Protein AF-A0A3B6RDU1-F1 (afdb_monomer_lite)

Sequence (116 aa):
MVDKTHYTDGSELTYQEKHHLVEFCTDIENYNIYNQTPQDYGQYVPLVHVLNYCNYHGDTLRIPEDCVPHLMHQNGSLRVLNIYPGHPMNLNCPYWISQRSGDMLINKWKKMYGQS

Secondary structure (DSSP, 8-state):
--------TTPPPPHHHHHHHHHHHHHHHHHHHHH---TTGGGS--------TTTEETTEEEE-GGGS-TTS-SEEEEEEE--STT---EEEEEEEE-TTT--EEEESGGGGGT--

Organism: Triticum aestivum (NCBI:txid4565)

Radius of gyration: 15.7 Å; chains: 1; bounding box: 40×34×35 Å

Foldseek 3Di:
DFDPDDDDVPDDDDPVRVVVVVQVVVLVVVCCVVPPDPPPPVVDDDDDDGDDPVQDDDQKGKDALVRDPPPDDQWDWDFDFDSHPPQTDTDTWIWGADPVGRIIITGPPCVSVVDD

Structure (mmCIF, N/CA/C/O backbone):
data_AF-A0A3B6RDU1-F1
#
_entry.id   AF-A0A3B6RDU1-F1
#
loop_
_atom_site.group_PDB
_atom_site.id
_atom_site.type_symbol
_atom_site.label_atom_id
_atom_site.label_alt_id
_atom_site.label_comp_id
_atom_site.label_asym_id
_atom_site.label_entity_id
_atom_site.label_seq_id
_atom_site.pdbx_PDB_ins_code
_atom_site.Cartn_x
_atom_site.Cartn_y
_atom_site.Cartn_z
_atom_site.occupancy
_atom_site.B_iso_or_equiv
_atom_site.auth_seq_id
_atom_site.auth_comp_id
_atom_site.auth_asym_id
_atom_site.auth_atom_id
_atom_site.pdbx_PDB_model_num
ATOM 1 N N . MET A 1 1 ? 0.668 -10.179 15.564 1.00 34.66 1 MET A N 1
ATOM 2 C CA . MET A 1 1 ? -0.667 -10.807 15.497 1.00 34.66 1 MET A CA 1
ATOM 3 C C . MET A 1 1 ? -1.224 -10.427 14.136 1.00 34.66 1 MET A C 1
ATOM 5 O O . MET A 1 1 ? -1.288 -9.239 13.869 1.00 34.66 1 MET A O 1
ATOM 9 N N . VAL A 1 2 ? -1.430 -11.382 13.226 1.00 31.56 2 VAL A N 1
ATOM 10 C CA . VAL A 1 2 ? -1.993 -11.082 11.897 1.00 31.56 2 VAL A CA 1
ATOM 11 C C . VAL A 1 2 ? -3.498 -11.001 12.077 1.00 31.56 2 VAL A C 1
ATOM 13 O O . VAL A 1 2 ? -4.096 -11.980 12.525 1.00 31.56 2 VAL A O 1
ATOM 16 N N . ASP A 1 3 ? -4.064 -9.835 11.795 1.00 38.47 3 ASP A N 1
ATOM 17 C CA . ASP A 1 3 ? -5.503 -9.627 11.809 1.00 38.47 3 ASP A CA 1
ATOM 18 C C . ASP A 1 3 ? -6.132 -10.508 10.716 1.00 38.47 3 ASP A C 1
ATOM 20 O O . ASP A 1 3 ? -5.740 -10.434 9.550 1.00 38.47 3 ASP A O 1
ATOM 24 N N . LYS A 1 4 ? -7.008 -11.436 11.111 1.00 42.31 4 LYS A N 1
ATOM 25 C CA . LYS A 1 4 ? -7.661 -12.420 10.220 1.00 42.31 4 LYS A CA 1
ATOM 26 C C . LYS A 1 4 ? -9.081 -11.981 9.861 1.00 42.31 4 LYS A C 1
ATOM 28 O O . LYS A 1 4 ? -9.956 -12.816 9.631 1.00 42.31 4 LYS A O 1
ATOM 33 N N . THR A 1 5 ? -9.327 -10.680 9.873 1.00 49.91 5 THR A N 1
ATOM 34 C CA . THR A 1 5 ? -10.671 -10.136 9.721 1.00 49.91 5 THR A CA 1
ATOM 35 C C . THR A 1 5 ? -11.009 -10.064 8.241 1.00 49.91 5 THR A C 1
ATOM 37 O O . THR A 1 5 ? -10.570 -9.182 7.508 1.00 49.91 5 THR A O 1
ATOM 40 N N . HIS A 1 6 ? -11.747 -11.070 7.779 1.00 50.66 6 HIS A N 1
ATOM 41 C CA . HIS A 1 6 ? -12.363 -11.078 6.462 1.00 50.66 6 HIS A CA 1
ATOM 42 C C . HIS A 1 6 ? -13.710 -10.364 6.575 1.00 50.66 6 HIS A C 1
ATOM 44 O O . HIS A 1 6 ? -14.683 -10.953 7.040 1.00 50.66 6 HIS A O 1
ATOM 50 N N . TYR A 1 7 ? -13.758 -9.091 6.188 1.00 58.12 7 TYR A N 1
ATOM 51 C CA . TYR A 1 7 ? -15.016 -8.354 6.106 1.00 58.12 7 TYR A CA 1
ATOM 52 C C . TYR A 1 7 ? -15.794 -8.818 4.872 1.00 58.12 7 TYR A C 1
ATOM 54 O O . TYR A 1 7 ? -15.272 -8.806 3.755 1.00 58.12 7 TYR A O 1
ATOM 62 N N . THR A 1 8 ? -17.040 -9.230 5.072 1.00 58.88 8 THR A N 1
ATOM 63 C CA . THR A 1 8 ? -18.018 -9.457 4.006 1.00 58.88 8 THR A CA 1
ATOM 64 C C . THR A 1 8 ? -19.079 -8.365 4.065 1.00 58.88 8 THR A C 1
ATOM 66 O O . THR A 1 8 ? -19.215 -7.673 5.075 1.00 58.88 8 THR A O 1
ATOM 69 N N . ASP A 1 9 ? -19.855 -8.203 2.995 1.00 56.12 9 ASP A N 1
ATOM 70 C CA . ASP A 1 9 ? -21.015 -7.313 3.043 1.00 56.12 9 ASP A CA 1
ATOM 71 C C . ASP A 1 9 ? -21.941 -7.709 4.212 1.00 56.12 9 ASP A C 1
ATOM 73 O O . ASP A 1 9 ? -22.194 -8.896 4.442 1.00 56.12 9 ASP A O 1
ATOM 77 N N . GLY A 1 10 ? -22.361 -6.723 5.006 1.00 70.31 10 GLY A N 1
ATOM 78 C CA . GLY A 1 10 ? -23.121 -6.924 6.245 1.00 70.31 10 GLY A CA 1
ATOM 79 C C . GLY A 1 10 ? -22.313 -7.290 7.503 1.00 70.31 10 GLY A C 1
ATOM 80 O O . GLY A 1 10 ? -22.923 -7.507 8.549 1.00 70.31 10 GLY A O 1
ATOM 81 N N . SER A 1 11 ? -20.976 -7.352 7.458 1.00 73.44 11 SER A N 1
ATOM 82 C CA . SER A 1 11 ? -20.164 -7.560 8.669 1.00 73.44 11 SER A CA 1
ATOM 83 C C . SER A 1 11 ? -20.340 -6.417 9.680 1.00 73.44 11 SER A C 1
ATOM 85 O O . SER A 1 11 ? -20.154 -5.244 9.355 1.00 73.44 11 SER A O 1
ATOM 87 N N . GLU A 1 12 ? -20.645 -6.756 10.935 1.00 80.38 12 GLU A N 1
ATOM 88 C CA . GLU A 1 12 ? -20.684 -5.784 12.028 1.00 80.38 12 GLU A CA 1
ATOM 89 C C . GLU A 1 12 ? -19.270 -5.469 12.523 1.00 80.38 12 GLU A C 1
ATOM 91 O O . GLU A 1 12 ? -18.563 -6.338 13.028 1.00 80.38 12 GLU A O 1
ATOM 96 N N . LEU A 1 13 ? -18.870 -4.202 12.408 1.00 77.38 13 LEU A N 1
ATOM 97 C CA . LEU A 1 13 ? -17.607 -3.717 12.957 1.00 77.38 13 LEU A CA 1
ATOM 98 C C . LEU A 1 13 ? -17.684 -3.606 14.485 1.00 77.38 13 LEU A C 1
ATOM 100 O O . LEU A 1 13 ? -18.639 -3.034 15.038 1.00 77.38 13 LEU A O 1
ATOM 104 N N . THR A 1 14 ? -16.636 -4.061 15.166 1.00 83.50 14 THR A N 1
ATOM 105 C CA . THR A 1 14 ? -16.414 -3.778 16.588 1.00 83.50 14 THR A CA 1
ATOM 106 C C . THR A 1 14 ? -16.253 -2.273 16.823 1.00 83.50 14 THR A C 1
ATOM 108 O O . THR A 1 14 ? -15.985 -1.492 15.909 1.00 83.50 14 THR A O 1
ATOM 111 N N . TYR A 1 15 ? -16.395 -1.830 18.076 1.00 82.06 15 TYR A N 1
ATOM 112 C CA . TYR A 1 15 ? -16.199 -0.417 18.419 1.00 82.06 15 TYR A CA 1
ATOM 113 C C . TYR A 1 15 ? -14.784 0.077 18.069 1.00 82.06 15 TYR A C 1
ATOM 115 O O . TYR A 1 15 ? -14.621 1.195 17.587 1.00 82.06 15 TYR A O 1
ATOM 123 N N . GLN A 1 16 ? -13.772 -0.774 18.260 1.00 78.81 16 GLN A N 1
ATOM 124 C CA . GLN A 1 16 ? -12.387 -0.457 17.921 1.00 78.81 16 GLN A CA 1
ATOM 125 C C . GLN A 1 16 ? -12.184 -0.337 16.403 1.00 78.81 16 GLN A C 1
ATOM 127 O O . GLN A 1 16 ? -11.560 0.614 15.945 1.00 78.81 16 GLN A O 1
ATOM 132 N N . GLU A 1 17 ? -12.754 -1.245 15.611 1.00 76.25 17 GLU A N 1
ATOM 133 C CA . GLU A 1 17 ? -12.678 -1.169 14.144 1.00 76.25 17 GLU A CA 1
ATOM 134 C C . GLU A 1 17 ? -13.427 0.051 13.596 1.00 76.25 17 GLU A C 1
ATOM 136 O O . GLU A 1 17 ? -12.933 0.714 12.687 1.00 76.25 17 GLU A O 1
ATOM 141 N N . LYS A 1 18 ? -14.578 0.410 14.187 1.00 80.81 18 LYS A N 1
ATOM 142 C CA . LYS A 1 18 ? -15.290 1.659 13.861 1.00 80.81 18 LYS A CA 1
ATOM 143 C C . LYS A 1 18 ? -14.434 2.885 14.151 1.00 80.81 18 LYS A C 1
ATOM 145 O O . LYS A 1 18 ? -14.405 3.798 13.333 1.00 80.81 18 LYS A O 1
ATOM 150 N N . HIS A 1 19 ? -13.737 2.902 15.286 1.00 80.50 19 HIS A N 1
ATOM 151 C CA . HIS A 1 19 ? -12.823 3.988 15.628 1.00 80.50 19 HIS A CA 1
ATOM 152 C C . HIS A 1 19 ? -11.705 4.123 14.590 1.00 80.50 19 HIS A C 1
ATOM 154 O O . HIS A 1 19 ? -11.539 5.200 14.026 1.00 80.50 19 HIS A O 1
ATOM 160 N N . HIS A 1 20 ? -11.017 3.024 14.261 1.00 76.12 20 HIS A N 1
ATOM 161 C CA . HIS A 1 20 ? -9.960 3.033 13.245 1.00 76.12 20 HIS A CA 1
ATOM 162 C C . HIS A 1 20 ? -10.474 3.475 11.866 1.00 76.12 20 HIS A C 1
ATOM 164 O O . HIS A 1 20 ? -9.778 4.191 11.150 1.00 76.12 20 HIS A O 1
ATOM 170 N N . LEU A 1 21 ? -11.693 3.072 11.483 1.00 77.88 21 LEU A N 1
ATOM 171 C CA . LEU A 1 21 ? -12.310 3.503 10.228 1.00 77.88 21 LEU A CA 1
ATOM 172 C C . LEU A 1 21 ? -12.579 5.015 10.219 1.00 77.88 21 LEU A C 1
ATOM 174 O O . LEU A 1 21 ? -12.289 5.679 9.227 1.00 77.88 21 LEU A O 1
ATOM 178 N N . VAL A 1 22 ? -13.114 5.561 11.314 1.00 81.38 22 VAL A N 1
ATOM 179 C CA . VAL A 1 22 ? -13.358 7.007 11.452 1.00 81.38 22 VAL A CA 1
ATOM 180 C C . VAL A 1 22 ? -12.045 7.790 11.403 1.00 81.38 22 VAL A C 1
ATOM 182 O O . VAL A 1 22 ? -11.980 8.802 10.706 1.00 81.38 22 VAL A O 1
ATOM 185 N N . GLU A 1 23 ? -10.998 7.317 12.084 1.00 80.25 23 GLU A N 1
ATOM 186 C CA . GLU A 1 23 ? -9.657 7.916 12.027 1.00 80.25 23 GLU A CA 1
ATOM 187 C C . GLU A 1 23 ? -9.109 7.912 10.598 1.00 80.25 23 GLU A C 1
ATOM 189 O O . GLU A 1 23 ? -8.738 8.962 10.083 1.00 80.25 23 GLU A O 1
ATOM 194 N N . PHE A 1 24 ? -9.161 6.768 9.911 1.00 78.94 24 PHE A N 1
ATOM 195 C CA . PHE A 1 24 ? -8.715 6.653 8.523 1.00 78.94 24 PHE A CA 1
ATOM 196 C C . PHE A 1 24 ? -9.456 7.611 7.576 1.00 78.94 24 PHE A C 1
ATOM 198 O O . PHE A 1 24 ? -8.825 8.289 6.764 1.00 78.94 24 PHE A O 1
ATOM 205 N N . CYS A 1 25 ? -10.787 7.704 7.685 1.00 80.12 25 CYS A N 1
ATOM 206 C CA . CYS A 1 25 ? -11.575 8.649 6.890 1.00 80.12 25 CYS A CA 1
ATOM 207 C C . CYS A 1 25 ? -11.184 10.102 7.192 1.00 80.12 25 CYS A C 1
ATOM 209 O O . CYS A 1 25 ? -11.002 10.892 6.266 1.00 80.12 25 CYS A O 1
ATOM 211 N N . THR A 1 26 ? -10.998 10.434 8.471 1.00 81.38 26 THR A N 1
ATOM 212 C CA . THR A 1 26 ? -10.574 11.772 8.911 1.00 81.38 26 THR A CA 1
ATOM 213 C C . THR A 1 26 ? -9.198 12.131 8.343 1.00 81.38 26 THR A C 1
ATOM 215 O O . THR A 1 26 ? -8.994 13.244 7.857 1.00 81.38 26 THR A O 1
ATOM 218 N N . ASP A 1 27 ? -8.260 11.185 8.340 1.00 76.94 27 ASP A N 1
ATOM 219 C CA . ASP A 1 27 ? -6.916 11.371 7.789 1.00 76.94 27 ASP A CA 1
ATOM 220 C C . ASP A 1 27 ? -6.944 11.619 6.274 1.00 76.94 27 ASP A C 1
ATOM 222 O O . ASP A 1 27 ? -6.237 12.500 5.776 1.00 76.94 27 ASP A O 1
ATOM 226 N N . ILE A 1 28 ? -7.800 10.901 5.536 1.00 76.88 28 ILE A N 1
ATOM 227 C CA . ILE A 1 28 ? -8.011 11.131 4.098 1.00 76.88 28 ILE A CA 1
ATOM 228 C C . ILE A 1 28 ? -8.617 12.511 3.839 1.00 76.88 28 ILE A C 1
ATOM 230 O O . ILE A 1 28 ? -8.154 13.226 2.946 1.00 76.88 28 ILE A O 1
ATOM 234 N N . GLU A 1 29 ? -9.647 12.900 4.590 1.00 77.56 29 GLU A N 1
ATOM 235 C CA . GLU A 1 29 ? -10.284 14.212 4.440 1.00 77.56 29 GLU A CA 1
ATOM 236 C C . GLU A 1 29 ? -9.286 15.341 4.702 1.00 77.56 29 GLU A C 1
ATOM 238 O O . GLU A 1 29 ? -9.145 16.249 3.876 1.00 77.56 29 GLU A O 1
ATOM 243 N N . ASN A 1 30 ? -8.519 15.235 5.788 1.00 76.75 30 ASN A N 1
ATOM 244 C CA . ASN A 1 30 ? -7.437 16.162 6.096 1.00 76.75 30 ASN A CA 1
ATOM 245 C C . ASN A 1 30 ? -6.416 16.209 4.954 1.00 76.75 30 ASN A C 1
ATOM 247 O O . ASN A 1 30 ? -6.074 17.292 4.473 1.00 76.75 30 ASN A O 1
ATOM 251 N N . TYR A 1 31 ? -5.961 15.054 4.460 1.00 73.62 31 TYR A N 1
ATOM 252 C CA . TYR A 1 31 ? -5.036 15.000 3.330 1.00 73.62 31 TYR A CA 1
ATOM 253 C C . TYR A 1 31 ? -5.584 15.742 2.106 1.00 73.62 31 TYR A C 1
ATOM 255 O O . TYR A 1 31 ? -4.856 16.539 1.508 1.00 73.62 31 TYR A O 1
ATOM 263 N N . ASN A 1 32 ? -6.850 15.519 1.754 1.00 73.69 32 ASN A N 1
ATOM 264 C CA . ASN A 1 32 ? -7.487 16.142 0.595 1.00 73.69 32 ASN A CA 1
ATOM 265 C C . ASN A 1 32 ? -7.594 17.665 0.747 1.00 73.69 32 ASN A C 1
ATOM 267 O O . ASN A 1 32 ? -7.324 18.386 -0.216 1.00 73.69 32 ASN A O 1
ATOM 271 N N . ILE A 1 33 ? -7.917 18.156 1.949 1.00 74.31 33 ILE A N 1
ATOM 272 C CA . ILE A 1 33 ? -7.954 19.593 2.260 1.00 74.31 33 ILE A CA 1
ATOM 273 C C . ILE A 1 33 ? -6.570 20.227 2.064 1.00 74.31 33 ILE A C 1
ATOM 275 O O . ILE A 1 33 ? -6.463 21.300 1.469 1.00 74.31 33 ILE A O 1
ATOM 279 N N . TYR A 1 34 ? -5.509 19.571 2.542 1.00 69.69 34 TYR A N 1
ATOM 280 C CA . TYR A 1 34 ? -4.163 20.153 2.541 1.00 69.69 34 TYR A CA 1
ATOM 281 C C . TYR A 1 34 ? -3.395 19.970 1.229 1.00 69.69 34 TYR A C 1
ATOM 283 O O . TYR A 1 34 ? -2.599 20.837 0.873 1.00 69.69 34 TYR A O 1
ATOM 291 N N . ASN A 1 35 ? -3.594 18.859 0.518 1.00 67.31 35 ASN A N 1
ATOM 292 C CA . ASN A 1 35 ? -2.762 18.481 -0.629 1.00 67.31 35 ASN A CA 1
ATOM 293 C C . ASN A 1 35 ? -3.499 18.492 -1.972 1.00 67.31 35 ASN A C 1
ATOM 295 O O . ASN A 1 35 ? -2.825 18.328 -2.985 1.00 67.31 35 ASN A O 1
ATOM 299 N N . GLN A 1 36 ? -4.823 18.710 -1.980 1.00 66.81 36 GLN A N 1
ATOM 300 C CA . GLN A 1 36 ? -5.689 18.730 -3.167 1.00 66.81 36 GLN A CA 1
ATOM 301 C C . GLN A 1 36 ? -5.504 17.483 -4.040 1.00 66.81 36 GLN A C 1
ATOM 303 O O . GLN A 1 36 ? -4.641 1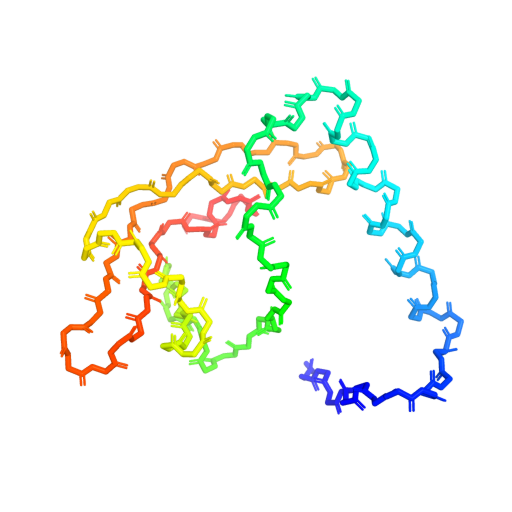7.431 -4.917 1.00 66.81 36 GLN A O 1
ATOM 308 N N . THR A 1 37 ? -6.326 16.459 -3.802 1.00 63.28 37 THR A N 1
ATOM 309 C CA . THR A 1 37 ? -6.312 15.219 -4.589 1.00 63.28 37 THR A CA 1
ATOM 310 C C . THR A 1 37 ? -6.343 15.552 -6.086 1.00 63.28 37 THR A C 1
ATOM 312 O O . THR A 1 37 ? -7.225 16.302 -6.513 1.00 63.28 37 THR A O 1
ATOM 315 N N . PRO A 1 38 ? -5.403 15.032 -6.898 1.00 60.12 38 PRO A N 1
ATOM 316 C CA . PRO A 1 38 ? -5.407 15.282 -8.333 1.00 60.12 38 PRO A CA 1
ATOM 317 C C . PRO A 1 38 ? -6.743 14.872 -8.956 1.00 60.12 38 PRO A C 1
ATOM 319 O O . PRO A 1 38 ? -7.318 13.850 -8.585 1.00 60.12 38 PRO A O 1
ATOM 322 N N . GLN A 1 39 ? -7.217 15.650 -9.928 1.00 58.41 39 GLN A N 1
ATOM 323 C CA . GLN A 1 39 ? -8.543 15.490 -10.538 1.00 58.41 39 GLN A CA 1
ATOM 324 C C . GLN A 1 39 ? -8.765 14.095 -11.166 1.00 58.41 39 GLN A C 1
ATOM 326 O O . GLN A 1 39 ? -9.898 13.626 -11.247 1.00 58.41 39 GLN A O 1
ATOM 331 N N . ASP A 1 40 ? -7.679 13.398 -11.516 1.00 57.28 40 ASP A N 1
ATOM 332 C CA . ASP A 1 40 ? -7.684 12.074 -12.151 1.00 57.28 40 ASP A CA 1
ATOM 333 C C . ASP A 1 40 ? -7.600 10.899 -11.154 1.00 57.28 40 ASP A C 1
ATOM 335 O O . ASP A 1 40 ? -7.505 9.738 -11.558 1.00 57.28 40 ASP A O 1
ATOM 339 N N . TYR A 1 41 ? -7.642 11.163 -9.842 1.00 55.19 41 TYR A N 1
ATOM 340 C CA . TYR A 1 41 ? -7.529 10.122 -8.808 1.00 55.19 41 TYR A CA 1
ATOM 341 C C . TYR A 1 41 ? -8.665 9.082 -8.871 1.00 55.19 41 TYR A C 1
ATOM 343 O O . TYR A 1 41 ? -8.486 7.938 -8.460 1.00 55.19 41 TYR A O 1
ATOM 351 N N . GLY A 1 42 ? -9.815 9.443 -9.452 1.00 52.53 42 GLY A N 1
ATOM 352 C CA . GLY A 1 42 ? -11.004 8.588 -9.550 1.00 52.53 42 GLY A CA 1
ATOM 353 C C . GLY A 1 42 ? -10.865 7.340 -10.432 1.00 52.53 42 GLY A C 1
ATOM 354 O O . GLY A 1 42 ? -11.773 6.514 -10.436 1.00 52.53 42 GLY A O 1
ATOM 355 N N . GLN A 1 43 ? -9.760 7.175 -11.169 1.00 51.88 43 GLN A N 1
ATOM 356 C CA . GLN A 1 43 ? -9.517 5.963 -11.967 1.00 51.88 43 GLN A CA 1
ATOM 357 C C . GLN A 1 43 ? -8.909 4.804 -11.160 1.00 51.88 43 GLN A C 1
ATOM 359 O O . GLN A 1 43 ? -8.759 3.705 -11.694 1.00 51.88 43 GLN A O 1
ATOM 364 N N . TYR A 1 44 ? -8.568 5.018 -9.885 1.00 54.62 44 TYR A N 1
ATOM 365 C CA . TYR A 1 44 ? -7.908 4.011 -9.059 1.00 54.62 44 TYR A CA 1
ATOM 366 C C . TYR A 1 44 ? -8.855 3.458 -7.996 1.00 54.62 44 TYR A C 1
ATOM 368 O O . TYR A 1 44 ? -9.392 4.187 -7.165 1.00 54.62 44 TYR A O 1
ATOM 376 N N . VAL A 1 45 ? -9.038 2.138 -8.013 1.00 57.00 45 VAL A N 1
ATOM 377 C CA . VAL A 1 45 ? -9.733 1.420 -6.943 1.00 57.00 45 VAL A CA 1
ATOM 378 C C . VAL A 1 45 ? -8.834 1.445 -5.701 1.00 57.00 45 VAL A C 1
ATOM 380 O O . VAL A 1 45 ? -7.668 1.055 -5.809 1.00 57.00 45 VAL A O 1
ATOM 383 N N . PRO A 1 46 ? -9.321 1.897 -4.530 1.00 58.81 46 PRO A N 1
ATOM 384 C CA . PRO A 1 46 ? -8.543 1.843 -3.301 1.00 58.81 46 PRO A CA 1
ATOM 385 C C . PRO A 1 46 ? -8.256 0.381 -2.951 1.00 58.81 46 PRO A C 1
ATOM 387 O O . PRO A 1 46 ? -9.159 -0.401 -2.658 1.00 58.81 46 PRO A O 1
ATOM 390 N N . LEU A 1 47 ? -6.980 0.009 -3.004 1.00 66.56 47 LEU A N 1
ATOM 391 C CA . LEU A 1 47 ? -6.512 -1.318 -2.634 1.00 66.56 47 LEU A CA 1
ATOM 392 C C . LEU A 1 47 ? -6.092 -1.299 -1.170 1.00 66.56 47 LEU A C 1
ATOM 394 O O . LEU A 1 47 ? -5.098 -0.672 -0.801 1.00 66.56 47 LEU A O 1
ATOM 398 N N . VAL A 1 48 ? -6.852 -1.999 -0.334 1.00 67.75 48 VAL A N 1
ATOM 399 C CA . VAL A 1 48 ? -6.491 -2.222 1.066 1.00 67.75 48 VAL A CA 1
ATOM 400 C C . VAL A 1 48 ? -5.726 -3.536 1.147 1.00 67.75 48 VAL A C 1
ATOM 402 O O . VAL A 1 48 ? -6.279 -4.597 0.869 1.00 67.75 48 VAL A O 1
ATOM 405 N N . HIS A 1 49 ? -4.452 -3.473 1.532 1.00 68.88 49 HIS A N 1
ATOM 406 C CA . HIS A 1 49 ? -3.630 -4.662 1.732 1.00 68.88 49 HIS A CA 1
ATOM 407 C C . HIS A 1 49 ? -3.042 -4.677 3.143 1.00 68.88 49 HIS A C 1
ATOM 409 O O . HIS A 1 49 ? -2.371 -3.739 3.568 1.00 68.88 49 HIS A O 1
ATOM 415 N N . VAL A 1 50 ? -3.247 -5.780 3.867 1.00 72.25 50 VAL A N 1
ATOM 416 C CA . VAL A 1 50 ? -2.661 -5.987 5.199 1.00 72.25 50 VAL A CA 1
ATOM 417 C C . VAL A 1 50 ? -1.152 -6.190 5.070 1.00 72.25 50 VAL A C 1
ATOM 419 O O . VAL A 1 50 ? -0.708 -7.030 4.286 1.00 72.25 50 VAL A O 1
ATOM 422 N N . LEU A 1 51 ? -0.355 -5.461 5.849 1.00 76.50 51 LEU A N 1
ATOM 423 C CA . LEU A 1 51 ? 1.085 -5.691 5.961 1.00 76.50 51 LEU A CA 1
ATOM 424 C C . LEU A 1 51 ? 1.351 -6.943 6.817 1.00 76.50 51 LEU A C 1
ATOM 426 O O . LEU A 1 51 ? 0.898 -7.031 7.958 1.00 76.50 51 LEU A O 1
ATOM 430 N N . ASN A 1 52 ? 2.086 -7.921 6.290 1.00 78.69 52 ASN A N 1
ATOM 431 C CA . ASN A 1 52 ? 2.411 -9.168 6.982 1.00 78.69 52 ASN A CA 1
ATOM 432 C C . ASN A 1 52 ? 3.813 -9.687 6.604 1.00 78.69 52 ASN A C 1
ATOM 434 O O . ASN A 1 52 ? 4.419 -9.266 5.628 1.00 78.69 52 ASN A O 1
ATOM 438 N N . TYR A 1 53 ? 4.353 -10.642 7.363 1.00 76.44 53 TYR A N 1
ATOM 439 C CA . TYR A 1 53 ? 5.708 -11.161 7.112 1.00 76.44 53 TYR A CA 1
ATOM 440 C C . TYR A 1 53 ? 5.895 -11.831 5.740 1.00 76.44 53 TYR A C 1
ATOM 442 O O . TYR A 1 53 ? 7.027 -12.031 5.312 1.00 76.44 53 TYR A O 1
ATOM 450 N N . CYS A 1 54 ? 4.811 -12.196 5.053 1.00 77.75 54 CYS A N 1
ATOM 451 C CA . CYS A 1 54 ? 4.869 -12.809 3.729 1.00 77.75 54 CYS A CA 1
ATOM 452 C C . CYS A 1 54 ? 4.944 -11.770 2.603 1.00 77.75 54 CYS A C 1
ATOM 454 O O . CYS A 1 54 ? 5.352 -12.119 1.495 1.00 77.75 54 CYS A O 1
ATOM 456 N N . ASN A 1 55 ? 4.562 -10.516 2.869 1.00 83.69 55 ASN A N 1
ATOM 457 C CA . ASN A 1 55 ? 4.526 -9.460 1.866 1.00 83.69 55 ASN A CA 1
ATOM 458 C C . ASN A 1 55 ? 5.601 -8.388 2.048 1.00 83.69 55 ASN A C 1
ATOM 460 O O . ASN A 1 55 ? 5.661 -7.480 1.235 1.00 83.69 55 ASN A O 1
ATOM 464 N N . TYR A 1 56 ? 6.505 -8.495 3.023 1.00 85.62 56 TYR A N 1
ATOM 465 C CA . TYR A 1 56 ? 7.719 -7.681 3.013 1.00 85.62 56 TYR A CA 1
ATOM 466 C C . TYR A 1 56 ? 8.951 -8.464 3.464 1.00 85.62 56 TYR A C 1
ATOM 468 O O . TYR A 1 56 ? 8.911 -9.252 4.408 1.00 85.62 56 TYR A O 1
ATOM 476 N N . HIS A 1 57 ? 10.080 -8.208 2.807 1.00 84.94 57 HIS A N 1
ATOM 477 C CA . HIS A 1 57 ? 11.379 -8.760 3.171 1.00 84.94 57 HIS A CA 1
ATOM 478 C C . HIS A 1 57 ? 12.437 -7.659 3.112 1.00 84.94 57 HIS A C 1
ATOM 480 O O . HIS A 1 57 ? 12.558 -6.960 2.109 1.00 84.94 57 HIS A O 1
ATOM 486 N N . GLY A 1 58 ? 13.182 -7.468 4.205 1.00 86.06 58 GLY A N 1
ATOM 487 C CA . GLY A 1 58 ? 14.101 -6.336 4.324 1.00 86.06 58 GLY A CA 1
ATOM 488 C C . GLY A 1 58 ? 13.360 -5.009 4.147 1.00 86.06 58 GLY A C 1
ATOM 489 O O . GLY A 1 58 ? 12.421 -4.726 4.891 1.00 86.06 58 GLY A O 1
ATOM 490 N N . ASP A 1 59 ? 13.770 -4.226 3.158 1.00 87.81 59 ASP A N 1
ATOM 491 C CA . ASP A 1 59 ? 13.197 -2.923 2.792 1.00 87.81 59 ASP A CA 1
ATOM 492 C C . ASP A 1 59 ? 12.324 -2.996 1.519 1.00 87.81 59 ASP A C 1
ATOM 494 O O . ASP A 1 59 ? 12.027 -1.989 0.876 1.00 87.81 59 ASP A O 1
ATOM 498 N N . THR A 1 60 ? 11.917 -4.209 1.138 1.00 90.38 60 THR A N 1
ATOM 499 C CA . THR A 1 60 ? 11.068 -4.477 -0.024 1.00 90.38 60 THR A CA 1
ATOM 500 C C . THR A 1 60 ? 9.675 -4.892 0.432 1.00 90.38 60 THR A C 1
ATOM 502 O O . THR A 1 60 ? 9.533 -5.856 1.182 1.00 90.38 60 THR A O 1
ATOM 505 N N . LEU A 1 61 ? 8.652 -4.175 -0.023 1.00 91.56 61 LEU A N 1
ATOM 506 C CA . LEU A 1 61 ? 7.238 -4.542 0.073 1.00 91.56 61 LEU A CA 1
ATOM 507 C C . LEU A 1 61 ? 6.815 -5.214 -1.236 1.00 91.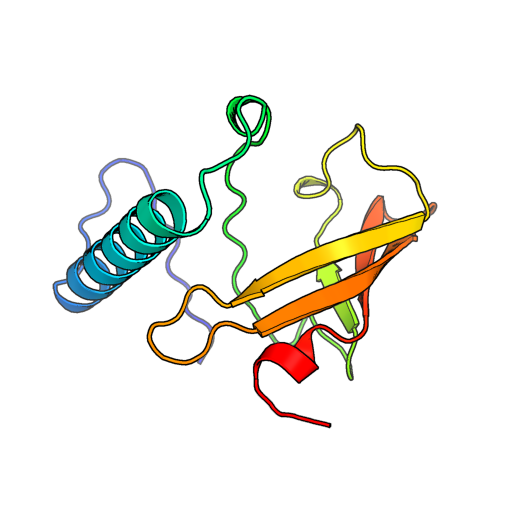56 61 LEU A C 1
ATOM 509 O O . LEU A 1 61 ? 7.198 -4.757 -2.307 1.00 91.56 61 LEU A O 1
ATOM 513 N N . ARG A 1 62 ? 6.025 -6.278 -1.157 1.00 91.50 62 ARG A N 1
ATOM 514 C CA . ARG A 1 62 ? 5.470 -7.029 -2.280 1.00 91.50 62 ARG A CA 1
ATOM 515 C C . ARG A 1 62 ? 3.961 -6.844 -2.328 1.00 91.50 62 ARG A C 1
ATOM 517 O O . ARG A 1 62 ? 3.269 -7.145 -1.362 1.00 91.50 62 ARG A O 1
ATOM 524 N N . ILE A 1 63 ? 3.475 -6.398 -3.475 1.00 89.06 63 ILE A N 1
ATOM 525 C CA . ILE A 1 63 ? 2.063 -6.279 -3.815 1.00 89.06 63 ILE A CA 1
ATOM 526 C C . ILE A 1 63 ? 1.733 -7.394 -4.822 1.00 89.06 63 ILE A C 1
ATOM 528 O O . ILE A 1 63 ? 2.422 -7.480 -5.842 1.00 89.06 63 ILE A O 1
ATOM 532 N N . PRO A 1 64 ? 0.741 -8.260 -4.542 1.00 87.56 64 PRO A N 1
ATOM 533 C CA . PRO A 1 64 ? 0.329 -9.331 -5.455 1.00 87.56 64 PRO A CA 1
ATOM 534 C C . PRO A 1 64 ? -0.135 -8.798 -6.813 1.00 87.56 64 PRO A C 1
ATOM 536 O O . PRO A 1 64 ? -0.702 -7.709 -6.858 1.00 87.56 64 PRO A O 1
ATOM 539 N N . GLU A 1 65 ? 0.044 -9.578 -7.886 1.00 87.12 65 GLU A N 1
ATOM 540 C CA . GLU A 1 65 ? -0.377 -9.235 -9.263 1.00 87.12 65 GLU A CA 1
ATOM 541 C C . GLU A 1 65 ? -1.821 -8.716 -9.346 1.00 87.12 65 GLU A C 1
ATOM 543 O O . GLU A 1 65 ? -2.059 -7.676 -9.952 1.00 87.12 65 GLU A O 1
ATOM 548 N N . ASP A 1 66 ? -2.762 -9.368 -8.656 1.00 83.25 66 ASP A N 1
ATOM 549 C CA . ASP A 1 66 ? -4.184 -8.984 -8.638 1.00 83.25 66 ASP A CA 1
ATOM 550 C C . ASP A 1 66 ? -4.432 -7.575 -8.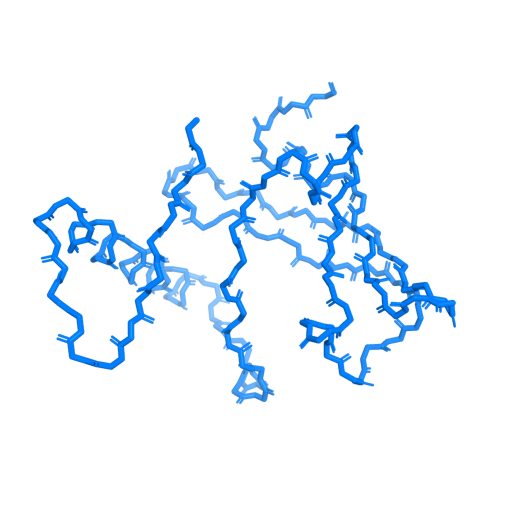064 1.00 83.25 66 ASP A C 1
ATOM 552 O O . ASP A 1 66 ? -5.490 -6.978 -8.264 1.00 83.25 66 ASP A O 1
ATOM 556 N N . CYS A 1 67 ? -3.457 -7.034 -7.329 1.00 82.44 67 CYS A N 1
ATOM 557 C CA . CYS A 1 67 ? -3.467 -5.691 -6.759 1.00 82.44 67 CYS A CA 1
ATOM 558 C C . CYS A 1 67 ? -2.579 -4.710 -7.545 1.00 82.44 67 CYS A C 1
ATOM 560 O O . CYS A 1 67 ? -2.435 -3.559 -7.138 1.00 82.44 67 CYS A O 1
ATOM 562 N N . VAL A 1 68 ? -1.939 -5.121 -8.639 1.00 82.94 68 VAL A N 1
ATOM 563 C CA . VAL A 1 68 ? -1.128 -4.220 -9.464 1.00 82.94 68 VAL A CA 1
ATOM 564 C C . VAL A 1 68 ? -2.011 -3.616 -10.558 1.00 82.94 68 VAL A C 1
ATOM 566 O O . VAL A 1 68 ? -2.579 -4.351 -11.366 1.00 82.94 68 VAL A O 1
ATOM 569 N N . PRO A 1 69 ? -2.141 -2.279 -10.643 1.00 82.19 69 PRO A N 1
ATOM 570 C CA . PRO A 1 69 ? -2.878 -1.661 -11.734 1.00 82.19 69 PRO A CA 1
ATOM 571 C C . PRO A 1 69 ? -2.257 -2.025 -13.089 1.00 82.19 69 PRO A C 1
ATOM 573 O O . PRO A 1 69 ? -1.081 -1.767 -13.338 1.00 82.19 69 PRO A O 1
ATOM 576 N N . HIS A 1 70 ? -3.075 -2.562 -13.993 1.00 81.12 70 HIS A N 1
ATOM 577 C CA . HIS A 1 70 ? -2.670 -3.045 -15.321 1.00 81.12 70 HIS A CA 1
ATOM 578 C C . HIS A 1 70 ? -2.011 -1.982 -16.223 1.00 81.12 70 HIS A C 1
ATOM 580 O O . HIS A 1 70 ? -1.360 -2.327 -17.205 1.00 81.12 70 HIS A O 1
ATOM 586 N N . LEU A 1 71 ? -2.177 -0.692 -15.907 1.00 82.38 71 LEU A N 1
ATOM 587 C CA . LEU A 1 71 ? -1.582 0.430 -16.643 1.00 82.38 71 LEU A CA 1
ATOM 588 C C . LEU A 1 71 ? -0.190 0.834 -16.132 1.00 82.38 71 LEU A C 1
ATOM 590 O O . LEU A 1 71 ? 0.439 1.713 -16.723 1.00 82.38 71 LEU A O 1
ATOM 594 N N . MET A 1 72 ? 0.299 0.244 -15.037 1.00 84.62 72 MET A N 1
ATOM 595 C CA . MET A 1 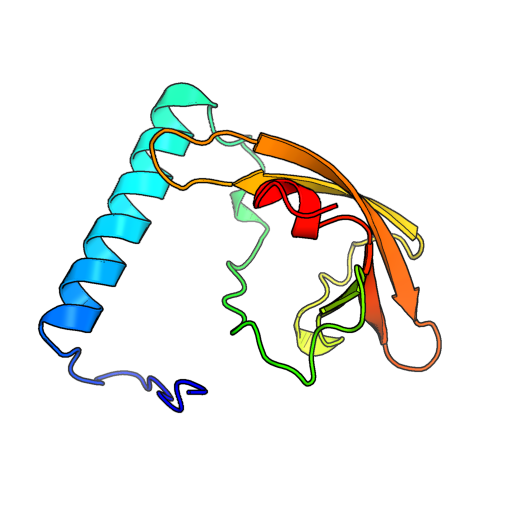72 ? 1.624 0.577 -14.517 1.00 84.62 72 MET A CA 1
ATOM 596 C C . MET A 1 72 ? 2.732 0.055 -15.436 1.00 84.62 72 MET A C 1
ATOM 598 O O . MET A 1 72 ? 2.688 -1.061 -15.947 1.00 84.62 72 MET A O 1
ATOM 602 N N . HIS A 1 73 ? 3.766 0.873 -15.626 1.00 90.00 73 HIS A N 1
ATOM 603 C CA . HIS A 1 73 ? 4.978 0.449 -16.318 1.00 90.00 73 HIS A CA 1
ATOM 604 C C . HIS A 1 73 ? 5.710 -0.630 -15.519 1.00 90.00 73 HIS A C 1
ATOM 606 O O . HIS A 1 73 ? 5.603 -0.679 -14.300 1.00 90.00 73 HIS A O 1
ATOM 612 N N . GLN A 1 74 ? 6.530 -1.445 -16.189 1.00 92.19 74 GLN A N 1
ATOM 613 C CA . GLN A 1 74 ? 7.277 -2.512 -15.517 1.00 92.19 74 GLN A CA 1
ATOM 614 C C . GLN A 1 74 ? 8.140 -1.986 -14.363 1.00 92.19 74 GLN A C 1
ATOM 616 O O . GLN A 1 74 ? 8.251 -2.648 -13.344 1.00 92.19 74 GLN A O 1
ATOM 621 N N . ASN A 1 75 ? 8.745 -0.805 -14.510 1.00 94.75 75 ASN A N 1
ATOM 622 C CA . ASN A 1 75 ? 9.617 -0.195 -13.511 1.00 94.75 75 ASN A CA 1
ATOM 623 C C . ASN A 1 75 ? 9.295 1.295 -13.385 1.00 94.75 75 ASN A C 1
ATOM 625 O O . ASN A 1 75 ? 8.961 1.946 -14.378 1.00 94.75 75 ASN A O 1
ATOM 629 N N . GLY A 1 76 ? 9.489 1.862 -12.197 1.00 92.88 76 GLY A N 1
ATOM 630 C CA . GLY A 1 76 ? 9.326 3.298 -11.999 1.00 92.88 76 GLY A CA 1
ATOM 631 C C . GLY A 1 76 ? 9.556 3.747 -10.563 1.00 92.88 76 GLY A C 1
ATOM 632 O O . GLY A 1 76 ? 10.259 3.101 -9.788 1.00 92.88 76 GLY A O 1
ATOM 633 N N . SER A 1 77 ? 8.956 4.883 -10.212 1.00 91.38 77 SER A N 1
ATOM 634 C CA . SER A 1 77 ? 8.974 5.442 -8.862 1.00 91.38 77 SER A CA 1
ATOM 635 C C . SER A 1 77 ? 7.551 5.762 -8.425 1.00 91.38 77 SER A C 1
ATOM 637 O O . SER A 1 77 ? 6.841 6.483 -9.122 1.00 91.38 77 SER A O 1
ATOM 639 N N . LEU A 1 78 ? 7.152 5.252 -7.265 1.00 88.25 78 LEU A N 1
ATOM 640 C CA . LEU A 1 78 ? 5.901 5.594 -6.601 1.00 88.25 78 LEU A CA 1
ATOM 641 C C . LEU A 1 78 ? 6.137 6.738 -5.627 1.00 88.25 78 LEU A C 1
ATOM 643 O O . LEU A 1 78 ? 7.114 6.731 -4.878 1.00 88.25 78 LEU A O 1
ATOM 647 N N . ARG A 1 79 ? 5.215 7.698 -5.599 1.00 84.38 79 ARG A N 1
ATOM 648 C CA . ARG A 1 79 ? 5.136 8.663 -4.507 1.00 84.38 79 ARG A CA 1
ATOM 649 C C . ARG A 1 79 ? 4.310 8.033 -3.393 1.00 84.38 79 ARG A C 1
ATOM 651 O O . ARG A 1 79 ? 3.093 7.939 -3.509 1.00 84.38 79 ARG A O 1
ATOM 658 N N . VAL A 1 80 ? 4.979 7.570 -2.348 1.00 83.19 80 VAL A N 1
ATOM 659 C CA . VAL A 1 80 ? 4.345 6.957 -1.181 1.00 83.19 80 VAL A CA 1
ATOM 660 C C . VAL A 1 80 ? 4.183 8.021 -0.102 1.00 83.19 80 VAL A C 1
ATOM 662 O O . VAL A 1 80 ? 5.078 8.842 0.114 1.00 83.19 80 VAL A O 1
ATOM 665 N N . LEU A 1 81 ? 3.008 8.035 0.519 1.00 78.50 81 LEU A N 1
ATOM 666 C CA . LEU A 1 81 ? 2.568 9.070 1.442 1.00 78.50 81 LEU A CA 1
ATOM 667 C C . LEU A 1 81 ? 2.192 8.414 2.769 1.00 78.50 81 LEU A C 1
ATOM 669 O O . LEU A 1 81 ? 1.416 7.458 2.782 1.00 78.50 81 LEU A O 1
ATOM 673 N N . ASN A 1 82 ? 2.711 8.945 3.873 1.00 77.75 82 ASN A N 1
ATOM 674 C CA . ASN A 1 82 ? 2.181 8.645 5.198 1.00 77.75 82 ASN A CA 1
ATOM 675 C C . ASN A 1 82 ? 1.091 9.669 5.542 1.00 77.75 82 ASN A C 1
ATOM 677 O O . ASN A 1 82 ? 1.387 10.856 5.675 1.00 77.75 82 ASN A O 1
ATOM 681 N N . ILE A 1 83 ? -0.153 9.205 5.656 1.00 75.19 83 ILE A N 1
ATOM 682 C CA . ILE A 1 83 ? -1.314 10.047 5.980 1.00 75.19 83 ILE A CA 1
ATOM 683 C C . ILE A 1 83 ? -1.551 10.194 7.489 1.00 75.19 83 ILE A C 1
ATOM 685 O O . ILE A 1 83 ? -2.427 10.953 7.882 1.00 75.19 83 ILE A O 1
ATOM 689 N N . TYR A 1 84 ? -0.758 9.519 8.330 1.00 71.38 84 TYR A N 1
ATOM 690 C CA . TYR A 1 84 ? -0.925 9.586 9.778 1.00 71.38 84 TYR A CA 1
ATOM 69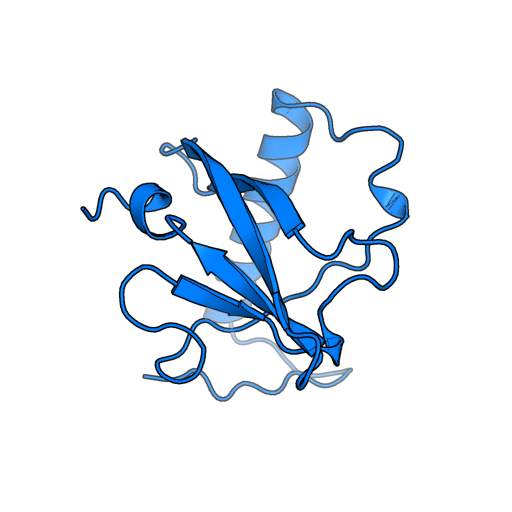1 C C . TYR A 1 84 ? -0.635 11.005 10.318 1.00 71.38 84 TYR A C 1
ATOM 693 O O . TYR A 1 84 ? 0.413 11.586 9.985 1.00 71.38 84 TYR A O 1
ATOM 701 N N . PRO A 1 85 ? -1.510 11.570 11.173 1.00 61.56 85 PRO A N 1
ATOM 702 C CA . PRO A 1 85 ? -1.375 12.927 11.689 1.00 61.56 85 PRO A CA 1
ATOM 703 C C . PRO A 1 85 ? -0.018 13.182 12.354 1.00 61.56 85 PRO A C 1
ATOM 705 O O . PRO A 1 85 ? 0.485 12.376 13.134 1.00 61.56 85 PRO A O 1
ATOM 708 N N . GLY A 1 86 ? 0.586 14.334 12.050 1.00 63.72 86 GLY A N 1
ATOM 709 C CA . GLY A 1 86 ? 1.861 14.764 12.639 1.00 63.72 86 GLY A CA 1
ATOM 710 C C . GLY A 1 86 ? 3.125 14.184 11.991 1.00 63.72 86 GLY A C 1
ATOM 711 O O . GLY A 1 86 ? 4.221 14.627 12.334 1.00 63.72 86 GLY A O 1
ATOM 712 N N . HIS A 1 87 ? 3.005 13.266 11.023 1.00 63.28 87 HIS A N 1
ATOM 713 C CA . HIS A 1 87 ? 4.155 12.654 10.343 1.00 63.28 87 HIS A CA 1
ATOM 714 C C . HIS A 1 87 ? 4.022 12.587 8.808 1.00 63.28 87 HIS A C 1
ATOM 716 O O . HIS A 1 87 ? 4.187 11.507 8.233 1.00 63.28 87 HIS A O 1
ATOM 722 N N . PRO A 1 88 ? 3.784 13.711 8.100 1.00 59.16 88 PRO A N 1
ATOM 723 C CA . PRO A 1 88 ? 3.759 13.685 6.644 1.00 59.16 88 PRO A CA 1
ATOM 724 C C . PRO A 1 88 ? 5.170 13.410 6.104 1.00 59.16 88 PRO A C 1
ATOM 726 O O . PRO A 1 88 ? 6.026 14.295 6.046 1.00 59.16 88 PRO A O 1
ATOM 729 N N . MET A 1 89 ? 5.418 12.167 5.693 1.00 67.88 89 MET A N 1
ATOM 730 C CA . MET A 1 89 ? 6.570 11.808 4.871 1.00 67.88 89 MET A CA 1
ATOM 731 C C . MET A 1 89 ? 6.105 11.504 3.456 1.00 67.88 89 MET A C 1
ATOM 733 O O . MET A 1 89 ? 5.337 10.574 3.217 1.00 67.88 89 MET A O 1
ATOM 737 N N . ASN A 1 90 ? 6.627 12.295 2.522 1.00 75.75 90 ASN A N 1
ATOM 738 C CA . ASN A 1 90 ? 6.498 12.067 1.094 1.00 75.75 90 ASN A CA 1
ATOM 739 C C . ASN A 1 90 ? 7.767 11.370 0.623 1.00 75.75 90 ASN A C 1
ATOM 741 O O . ASN A 1 90 ? 8.843 11.975 0.628 1.00 75.75 90 ASN A O 1
ATOM 745 N N . LEU A 1 91 ? 7.649 10.113 0.211 1.00 83.75 91 LEU A N 1
ATOM 746 C CA . LEU A 1 91 ? 8.797 9.311 -0.176 1.00 83.75 91 LEU A CA 1
ATOM 747 C C . LEU A 1 91 ? 8.655 8.782 -1.596 1.00 83.75 91 LEU A C 1
ATOM 749 O O . LEU A 1 91 ? 7.702 8.088 -1.932 1.00 83.75 91 LEU A O 1
ATOM 753 N N . ASN A 1 92 ? 9.666 9.052 -2.414 1.00 89.31 92 ASN A N 1
ATOM 754 C CA . ASN A 1 92 ? 9.791 8.416 -3.715 1.00 89.31 92 ASN A CA 1
ATOM 755 C C . ASN A 1 92 ? 10.398 7.022 -3.532 1.00 89.31 92 ASN A C 1
ATOM 757 O O . ASN A 1 92 ? 11.578 6.883 -3.194 1.00 89.31 92 ASN A O 1
ATOM 761 N N . CYS A 1 93 ? 9.575 5.999 -3.737 1.00 90.75 93 CYS A N 1
ATOM 762 C CA . CYS A 1 93 ? 9.952 4.600 -3.613 1.00 90.75 93 CYS A CA 1
ATOM 763 C C . CYS A 1 93 ? 10.105 3.987 -5.007 1.00 90.75 93 CYS A C 1
ATOM 765 O O . CYS A 1 93 ? 9.128 3.954 -5.760 1.00 90.75 93 CYS A O 1
ATOM 767 N N . PRO A 1 94 ? 11.295 3.493 -5.383 1.00 94.75 94 PRO A N 1
ATOM 768 C CA . PRO A 1 94 ? 11.439 2.772 -6.636 1.00 94.75 94 PRO A CA 1
ATOM 769 C C . PRO A 1 94 ? 10.653 1.462 -6.576 1.00 94.75 94 PRO A C 1
ATOM 771 O O . PRO A 1 94 ? 10.658 0.778 -5.547 1.00 94.75 94 PRO A O 1
ATOM 774 N N . TYR A 1 95 ? 10.019 1.110 -7.689 1.00 95.12 95 TYR A N 1
ATOM 775 C CA . TYR A 1 95 ? 9.288 -0.140 -7.833 1.00 95.12 95 TYR A CA 1
ATOM 776 C C . TYR A 1 95 ? 9.675 -0.884 -9.111 1.00 95.12 95 TYR A C 1
ATOM 778 O O . TYR A 1 95 ? 10.153 -0.284 -10.081 1.00 95.12 95 TYR A O 1
ATOM 786 N N . TRP A 1 96 ? 9.433 -2.191 -9.102 1.00 95.94 96 TRP A N 1
ATOM 787 C CA . TRP A 1 96 ? 9.499 -3.044 -10.279 1.00 95.94 96 TRP A CA 1
ATOM 788 C C . TRP A 1 96 ? 8.429 -4.127 -10.209 1.00 95.94 96 TRP A C 1
ATOM 790 O O . TRP A 1 96 ? 8.133 -4.652 -9.140 1.00 95.94 96 TRP A O 1
ATOM 800 N N . ILE A 1 97 ? 7.857 -4.461 -11.352 1.00 95.06 97 ILE A N 1
ATOM 801 C CA . ILE A 1 97 ? 6.886 -5.529 -11.530 1.00 95.06 97 ILE A CA 1
ATOM 802 C C . ILE A 1 97 ? 7.658 -6.760 -12.011 1.00 95.06 97 ILE A C 1
ATOM 804 O O . ILE A 1 97 ? 8.598 -6.664 -12.805 1.00 95.06 97 ILE A O 1
ATOM 808 N N . SER A 1 98 ? 7.315 -7.938 -11.512 1.00 92.81 98 SER A N 1
ATOM 809 C CA . SER A 1 98 ? 7.903 -9.204 -11.940 1.00 92.81 98 SER A CA 1
ATOM 810 C C . SER A 1 98 ? 7.297 -9.645 -13.271 1.00 92.81 98 SER A C 1
ATOM 812 O O . SER A 1 98 ? 6.090 -9.820 -13.369 1.00 92.81 98 SER A O 1
ATOM 814 N N . GLN A 1 99 ? 8.118 -9.912 -14.292 1.00 91.25 99 GLN A N 1
ATOM 815 C CA . GLN A 1 99 ? 7.625 -10.500 -15.551 1.00 91.25 99 GLN A CA 1
ATOM 816 C C . GLN A 1 99 ? 7.142 -11.948 -15.387 1.00 91.25 99 GLN A C 1
ATOM 818 O O . GLN A 1 99 ? 6.422 -12.459 -16.237 1.00 91.25 99 GLN A O 1
ATOM 823 N N . ARG A 1 100 ? 7.578 -12.633 -14.321 1.00 92.00 100 ARG A N 1
ATOM 824 C CA . ARG A 1 100 ? 7.252 -14.043 -14.085 1.00 92.00 100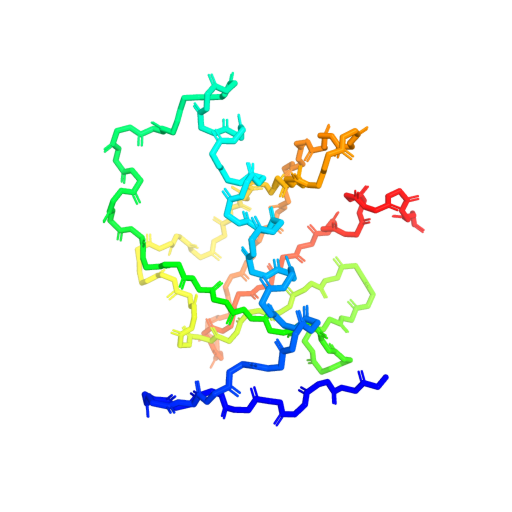 ARG A CA 1
ATOM 825 C C . ARG A 1 100 ? 6.000 -14.222 -13.239 1.00 92.00 100 ARG A C 1
ATOM 827 O O . ARG A 1 100 ? 5.267 -15.175 -13.459 1.00 92.00 100 ARG A O 1
ATOM 834 N N . SER A 1 101 ? 5.834 -13.381 -12.224 1.00 91.56 101 SER A N 1
ATOM 835 C CA . SER A 1 101 ? 4.790 -13.535 -11.208 1.00 91.56 101 SER A CA 1
ATOM 836 C C . SER A 1 101 ? 3.801 -12.379 -11.162 1.00 91.56 101 SER A C 1
ATOM 838 O O . SER A 1 101 ? 2.926 -12.413 -10.314 1.00 91.56 101 SER A O 1
ATOM 840 N N . GLY A 1 102 ? 3.992 -11.328 -11.965 1.00 91.00 102 GLY A N 1
ATOM 841 C CA . GLY A 1 102 ? 3.127 -10.145 -11.978 1.00 91.00 102 GLY A CA 1
ATOM 842 C C . GLY A 1 102 ? 3.182 -9.279 -10.713 1.00 91.00 102 GLY A C 1
ATOM 843 O O . GLY A 1 102 ? 2.690 -8.157 -10.717 1.00 91.00 102 GLY A O 1
ATOM 844 N N . ASP A 1 103 ? 3.821 -9.747 -9.638 1.00 91.88 103 ASP A N 1
ATOM 845 C CA . ASP A 1 103 ? 3.920 -8.991 -8.391 1.00 91.88 103 ASP A CA 1
ATOM 846 C C . ASP A 1 103 ? 4.722 -7.704 -8.566 1.00 91.88 103 ASP A C 1
ATOM 848 O O . ASP A 1 103 ? 5.801 -7.704 -9.170 1.00 91.88 103 ASP A O 1
ATOM 852 N N . MET A 1 104 ? 4.260 -6.636 -7.928 1.00 92.75 104 MET A N 1
ATOM 853 C CA . MET A 1 104 ? 5.021 -5.402 -7.799 1.00 92.75 104 MET A CA 1
ATOM 854 C C . MET A 1 104 ? 5.829 -5.413 -6.506 1.00 92.75 104 MET A C 1
ATOM 856 O O . MET A 1 104 ? 5.316 -5.687 -5.424 1.00 92.75 104 MET A O 1
ATOM 860 N N . LEU A 1 105 ? 7.101 -5.060 -6.607 1.00 94.19 105 LEU A N 1
ATOM 861 C CA . LEU A 1 105 ? 8.013 -4.918 -5.489 1.00 94.19 105 LEU A CA 1
ATOM 862 C C . LEU A 1 105 ? 8.374 -3.439 -5.324 1.00 94.19 105 LEU A C 1
ATOM 864 O O . LEU A 1 105 ? 8.777 -2.782 -6.280 1.00 94.19 105 LEU A O 1
ATOM 868 N N . ILE A 1 106 ? 8.206 -2.907 -4.116 1.00 93.12 106 ILE A N 1
ATOM 869 C CA . ILE A 1 106 ? 8.428 -1.504 -3.752 1.00 93.12 106 ILE A CA 1
ATOM 870 C C . ILE A 1 106 ? 9.568 -1.453 -2.737 1.00 93.12 106 ILE A C 1
ATOM 872 O O . ILE A 1 106 ? 9.462 -2.019 -1.651 1.00 93.12 106 ILE A O 1
ATOM 876 N N . ASN A 1 107 ? 10.652 -0.756 -3.062 1.00 93.06 107 ASN A N 1
ATOM 877 C CA . ASN A 1 107 ? 11.805 -0.607 -2.171 1.00 93.06 107 ASN A CA 1
ATOM 878 C C . ASN A 1 107 ? 11.752 0.706 -1.383 1.00 93.06 107 ASN A C 1
ATOM 880 O O . ASN A 1 107 ? 11.198 1.695 -1.861 1.00 93.06 107 ASN A O 1
ATOM 884 N N . LYS A 1 108 ? 12.428 0.756 -0.229 1.00 89.69 108 LYS A N 1
ATOM 885 C CA . LYS A 1 108 ? 12.627 1.970 0.593 1.00 89.69 108 LYS A CA 1
ATOM 886 C C . LYS A 1 108 ? 11.408 2.468 1.346 1.00 89.69 108 LYS A C 1
ATOM 888 O O . LYS A 1 108 ? 11.516 3.457 2.065 1.00 89.69 108 LYS A O 1
ATOM 893 N N . TRP A 1 109 ? 10.284 1.768 1.260 1.00 85.50 109 TRP A N 1
ATOM 894 C CA . TRP A 1 109 ? 9.026 2.166 1.888 1.00 85.50 109 TRP A CA 1
ATOM 895 C C . TRP A 1 109 ? 9.131 2.304 3.418 1.00 85.50 109 TRP A C 1
ATOM 897 O O . TRP A 1 109 ? 8.441 3.141 4.000 1.00 85.50 109 TRP A O 1
ATOM 907 N N . LYS A 1 110 ? 10.029 1.558 4.084 1.00 84.62 110 LYS A N 1
ATOM 908 C CA . LYS A 1 110 ? 10.176 1.601 5.552 1.00 84.62 110 LYS A CA 1
ATOM 909 C C . LYS A 1 110 ? 10.682 2.932 6.086 1.00 84.62 110 LYS A C 1
ATOM 911 O O . LYS A 1 110 ? 10.423 3.260 7.246 1.00 84.62 110 LYS A O 1
ATOM 916 N N . LYS A 1 111 ? 11.331 3.737 5.241 1.00 82.31 111 LYS A N 1
ATOM 917 C CA . LYS A 1 111 ? 11.790 5.075 5.628 1.00 82.31 111 LYS A CA 1
ATOM 918 C C . LYS A 1 111 ? 10.640 5.990 6.041 1.00 82.31 111 LYS A C 1
ATOM 920 O O . LYS A 1 111 ? 10.879 6.905 6.817 1.00 82.31 111 LYS A O 1
ATOM 925 N N . MET A 1 112 ? 9.407 5.710 5.606 1.00 75.75 112 MET A N 1
ATOM 926 C CA . MET A 1 112 ? 8.213 6.429 6.071 1.00 75.75 112 MET A CA 1
ATOM 927 C C . MET A 1 112 ? 7.966 6.300 7.580 1.00 75.75 112 MET A C 1
ATOM 929 O O . MET A 1 112 ? 7.300 7.150 8.162 1.00 75.75 112 MET A O 1
ATOM 933 N N . TYR A 1 113 ? 8.520 5.264 8.211 1.00 71.75 113 TYR A N 1
ATOM 934 C CA . TYR A 1 113 ? 8.426 5.016 9.650 1.00 71.75 113 TYR A CA 1
ATOM 935 C C . TYR A 1 113 ? 9.710 5.403 10.399 1.00 71.75 113 TYR A C 1
ATOM 937 O O . TYR A 1 113 ? 9.880 5.031 11.557 1.00 71.75 113 TYR A O 1
ATOM 945 N N . GLY A 1 114 ? 10.648 6.098 9.742 1.00 65.94 114 GLY A N 1
ATOM 946 C CA . GLY A 1 114 ? 11.932 6.471 10.340 1.00 65.94 114 GLY A CA 1
ATOM 947 C C . GLY A 1 114 ? 12.882 5.294 10.594 1.00 65.94 114 GLY A C 1
ATOM 948 O O . GLY A 1 114 ? 13.832 5.441 11.357 1.00 65.94 114 GLY A O 1
ATOM 949 N N . GLN A 1 115 ? 12.645 4.132 9.976 1.00 55.19 115 GLN A N 1
ATOM 950 C CA . GLN A 1 115 ? 13.519 2.962 10.093 1.00 55.19 115 GLN A CA 1
ATOM 951 C C . GLN A 1 115 ? 14.513 2.926 8.919 1.00 55.19 115 GLN A C 1
ATOM 953 O O . GLN A 1 115 ? 14.104 3.022 7.758 1.00 55.19 115 GLN A O 1
ATOM 958 N N . SER A 1 116 ? 15.810 2.845 9.240 1.00 49.62 116 SER A N 1
ATOM 959 C CA . SER A 1 116 ? 16.947 2.782 8.303 1.00 49.62 116 SER A CA 1
ATOM 960 C C . SER A 1 116 ? 17.450 1.364 8.094 1.00 49.62 116 SER A C 1
ATOM 962 O O . SER A 1 116 ? 17.619 0.680 9.129 1.00 49.62 116 SER A O 1
#

pLDDT: mean 76.14, std 14.31, range [31.56, 95.94]